Protein AF-A0ABD5H8R3-F1 (afdb_monomer)

InterPro domains:
  IPR000792 Transcription regulator LuxR, C-terminal [PF00196] (96-147)
  IPR000792 Transcription regulator LuxR, C-terminal [PS50043] (89-154)
  IPR000792 Transcription regulator LuxR, C-terminal [SM00421] (93-150)
  IPR016032 Signal transduction response regulator, C-terminal effector [SSF46894] (84-152)
  IPR036388 Winged helix-like DNA-binding domain superfamily [G3DSA:1.10.10.10] (59-155)

Structure (mmCIF, N/CA/C/O backbone):
data_AF-A0ABD5H8R3-F1
#
_entry.id   AF-A0ABD5H8R3-F1
#
loop_
_atom_site.group_PDB
_atom_site.id
_atom_site.type_symbol
_atom_site.label_atom_id
_atom_site.label_alt_id
_atom_site.label_comp_id
_atom_site.label_asym_id
_atom_site.label_entity_id
_atom_site.label_seq_id
_atom_site.pdbx_PDB_ins_code
_atom_site.Cartn_x
_atom_site.Cartn_y
_atom_site.Cartn_z
_atom_site.occupancy
_atom_site.B_iso_or_equiv
_atom_site.auth_seq_id
_atom_site.auth_comp_id
_atom_site.auth_asym_id
_atom_site.auth_atom_id
_atom_site.pdbx_PDB_model_num
ATOM 1 N N . MET A 1 1 ? 11.228 -14.561 -8.691 1.00 60.41 1 MET A N 1
ATOM 2 C CA . MET A 1 1 ? 11.762 -13.201 -8.945 1.00 60.41 1 MET A CA 1
ATOM 3 C C . MET A 1 1 ? 13.289 -13.140 -9.012 1.00 60.41 1 MET A C 1
ATOM 5 O O . MET A 1 1 ? 13.788 -12.140 -9.503 1.00 60.41 1 MET A O 1
ATOM 9 N N . GLN A 1 2 ? 14.036 -14.150 -8.543 1.00 66.12 2 GLN A N 1
ATOM 10 C CA . GLN A 1 2 ? 15.496 -14.036 -8.397 1.00 66.12 2 GLN A CA 1
ATOM 11 C C . GLN A 1 2 ? 16.250 -13.849 -9.729 1.00 66.12 2 GLN A C 1
ATOM 13 O O . GLN A 1 2 ? 17.205 -13.085 -9.737 1.00 66.12 2 GLN A O 1
ATOM 18 N N . ASP A 1 3 ? 15.747 -14.390 -10.847 1.00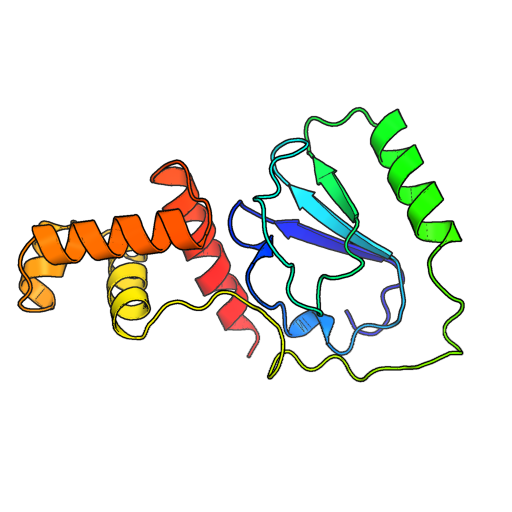 79.50 3 ASP A N 1
ATOM 19 C CA . ASP A 1 3 ? 16.412 -14.310 -12.165 1.00 79.50 3 ASP A CA 1
ATOM 20 C C . ASP A 1 3 ? 15.731 -13.375 -13.184 1.00 79.50 3 ASP A C 1
ATOM 22 O O . ASP A 1 3 ? 16.016 -13.438 -14.377 1.00 79.50 3 ASP A O 1
ATOM 26 N N . ALA A 1 4 ? 14.804 -12.515 -12.751 1.00 85.38 4 ALA A N 1
ATOM 27 C CA . ALA A 1 4 ? 14.082 -11.627 -13.664 1.00 85.38 4 ALA A CA 1
ATOM 28 C C . ALA A 1 4 ? 14.872 -10.339 -13.955 1.00 85.38 4 ALA A C 1
ATOM 30 O O . ALA A 1 4 ? 15.232 -9.616 -13.028 1.00 85.38 4 ALA A O 1
ATOM 31 N N . ASP A 1 5 ? 15.061 -10.007 -15.235 1.00 86.88 5 ASP A N 1
ATOM 32 C CA . ASP A 1 5 ? 15.658 -8.728 -15.663 1.00 86.88 5 ASP A CA 1
ATOM 33 C C . ASP A 1 5 ? 14.674 -7.551 -15.566 1.00 86.88 5 ASP A C 1
ATOM 35 O O . ASP A 1 5 ? 15.079 -6.389 -15.490 1.00 86.88 5 ASP A O 1
ATOM 39 N N . VAL A 1 6 ? 13.371 -7.851 -15.567 1.00 89.75 6 VAL A N 1
ATOM 40 C CA . VAL A 1 6 ? 12.286 -6.878 -15.413 1.00 89.75 6 VAL A CA 1
ATOM 41 C C . VAL A 1 6 ? 11.275 -7.405 -14.402 1.00 89.75 6 VAL A C 1
ATOM 43 O O . VAL A 1 6 ? 10.756 -8.512 -14.544 1.00 89.75 6 VAL A O 1
ATOM 46 N N . VAL A 1 7 ? 10.958 -6.591 -13.398 1.00 91.25 7 VAL A N 1
ATOM 47 C CA . VAL A 1 7 ? 9.914 -6.870 -12.408 1.00 91.25 7 VAL A CA 1
ATOM 48 C C . VAL A 1 7 ? 8.852 -5.787 -12.497 1.00 91.25 7 VAL A C 1
ATOM 50 O O . VAL A 1 7 ? 9.160 -4.600 -12.420 1.00 91.25 7 VAL A O 1
ATOM 53 N N . VAL A 1 8 ? 7.594 -6.201 -12.630 1.00 92.81 8 VAL A N 1
ATOM 54 C CA . VAL A 1 8 ? 6.441 -5.299 -12.669 1.00 92.81 8 VAL A CA 1
ATOM 55 C C . VAL A 1 8 ? 5.563 -5.563 -11.451 1.00 92.81 8 VAL A C 1
ATOM 57 O O . VAL A 1 8 ? 5.120 -6.691 -11.241 1.00 92.81 8 VAL A O 1
ATOM 60 N N . LEU A 1 9 ? 5.313 -4.526 -10.655 1.00 92.62 9 LEU A N 1
ATOM 61 C CA . LEU A 1 9 ? 4.430 -4.561 -9.492 1.00 92.62 9 LEU A CA 1
ATOM 62 C C . LEU A 1 9 ? 3.156 -3.768 -9.767 1.00 92.62 9 LEU A C 1
ATOM 64 O O . LEU A 1 9 ? 3.227 -2.639 -10.243 1.00 92.62 9 LEU A O 1
ATOM 68 N N . ASP A 1 10 ? 1.998 -4.324 -9.414 1.00 92.00 10 ASP A N 1
ATOM 69 C CA . ASP A 1 10 ? 0.738 -3.578 -9.383 1.00 92.00 10 ASP A CA 1
ATOM 70 C C . ASP A 1 10 ? 0.554 -2.944 -7.999 1.00 92.00 10 ASP A C 1
ATOM 72 O O . ASP A 1 10 ? 0.389 -3.638 -6.995 1.00 92.00 10 ASP A O 1
ATOM 76 N N . LEU A 1 11 ? 0.624 -1.615 -7.933 1.00 92.44 11 LEU A N 1
ATOM 77 C CA . LEU A 1 11 ? 0.640 -0.849 -6.693 1.00 92.44 11 LEU A CA 1
ATOM 78 C C . LEU A 1 11 ? -0.644 -0.025 -6.562 1.00 92.44 11 LEU A C 1
ATOM 80 O O . LEU A 1 11 ? -0.869 0.973 -7.255 1.00 92.44 11 LEU A O 1
ATOM 84 N N . CYS A 1 12 ? -1.492 -0.405 -5.604 1.00 92.81 12 CYS A N 1
ATOM 85 C CA . CYS A 1 12 ? -2.570 0.469 -5.152 1.00 92.81 12 CYS A CA 1
ATOM 86 C C . CYS A 1 12 ? -2.000 1.641 -4.338 1.00 92.81 12 CYS A C 1
ATOM 88 O O . CYS A 1 12 ? -0.891 1.565 -3.807 1.00 92.81 12 CYS A O 1
ATOM 90 N N . ARG A 1 13 ? -2.771 2.722 -4.165 1.00 92.69 13 ARG A N 1
ATOM 91 C CA . ARG A 1 13 ? -2.293 3.856 -3.363 1.00 92.69 13 ARG A CA 1
ATOM 92 C C . ARG A 1 13 ? -1.997 3.418 -1.926 1.00 92.69 13 ARG A C 1
ATOM 94 O O . ARG A 1 13 ? -2.808 2.737 -1.306 1.00 92.69 13 ARG A O 1
ATOM 101 N N . GLY A 1 14 ? -0.849 3.833 -1.410 1.00 92.94 14 GLY A N 1
ATOM 102 C CA . GLY A 1 14 ? -0.343 3.449 -0.099 1.00 92.94 14 GLY A CA 1
ATOM 103 C C . GLY A 1 14 ? 0.682 2.315 -0.156 1.00 92.94 14 GLY A C 1
ATOM 104 O O . GLY A 1 14 ? 1.539 2.244 0.727 1.00 92.94 14 GLY A O 1
ATOM 105 N N . ALA A 1 15 ? 0.640 1.460 -1.187 1.00 93.31 15 ALA A N 1
ATOM 106 C CA . ALA A 1 15 ? 1.561 0.331 -1.339 1.00 93.31 15 ALA A CA 1
ATOM 107 C C . ALA A 1 15 ? 3.006 0.783 -1.615 1.00 93.31 15 ALA A C 1
ATOM 109 O O . ALA A 1 15 ? 3.956 0.077 -1.283 1.00 93.31 15 ALA A O 1
ATOM 110 N N . GLU A 1 16 ? 3.193 1.994 -2.146 1.00 91.31 16 GLU A N 1
ATOM 111 C CA . GLU A 1 16 ? 4.514 2.586 -2.361 1.00 91.31 16 GLU A CA 1
ATOM 112 C C . GLU A 1 16 ? 5.254 2.929 -1.053 1.00 91.31 16 GLU A C 1
ATOM 114 O O . GLU A 1 16 ? 6.456 3.175 -1.069 1.00 91.31 16 GLU A O 1
ATOM 119 N N . PHE A 1 17 ? 4.559 2.943 0.091 1.00 92.06 17 PHE A N 1
ATOM 120 C CA . PHE A 1 17 ? 5.143 3.292 1.391 1.00 92.06 17 PHE A CA 1
ATOM 121 C C . PHE A 1 17 ? 5.460 2.087 2.280 1.00 92.06 17 PHE A C 1
ATOM 123 O O . PHE A 1 17 ? 5.933 2.276 3.404 1.00 92.06 17 PHE A O 1
ATOM 130 N N . VAL A 1 18 ? 5.191 0.866 1.822 1.00 92.25 18 VAL A N 1
ATOM 131 C CA . VAL A 1 18 ? 5.474 -0.370 2.566 1.00 92.25 18 VAL A CA 1
ATOM 132 C C . VAL A 1 18 ? 6.582 -1.160 1.893 1.00 92.25 18 VAL A C 1
ATOM 134 O O . VAL A 1 18 ? 6.814 -1.015 0.697 1.00 92.25 18 VAL A O 1
ATOM 137 N N . CYS A 1 19 ? 7.306 -1.965 2.667 1.00 90.75 19 CYS A N 1
ATOM 138 C CA . CYS A 1 19 ? 8.337 -2.829 2.106 1.00 90.75 19 CYS A CA 1
ATOM 139 C C . CYS A 1 19 ? 7.748 -4.018 1.345 1.00 90.75 19 CYS A C 1
ATOM 141 O O . CYS A 1 19 ? 6.683 -4.516 1.703 1.00 90.75 19 CYS A O 1
ATOM 143 N N . HIS A 1 20 ? 8.520 -4.492 0.366 1.00 88.75 20 HIS A N 1
ATOM 144 C CA . HIS A 1 20 ? 8.231 -5.645 -0.491 1.00 88.75 20 HIS A CA 1
A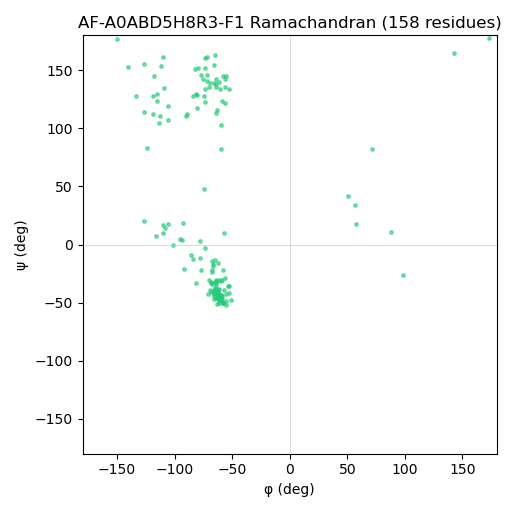TOM 145 C C . HIS A 1 20 ? 9.410 -6.619 -0.349 1.00 88.75 20 HIS A C 1
ATOM 147 O O . HIS A 1 20 ? 10.387 -6.507 -1.097 1.00 88.75 20 HIS A O 1
ATOM 153 N N . PRO A 1 21 ? 9.421 -7.473 0.696 1.00 83.19 21 PRO A N 1
ATOM 154 C CA . PRO A 1 21 ? 10.548 -8.356 1.008 1.00 83.19 21 PRO A CA 1
ATOM 155 C C . PRO A 1 21 ? 10.953 -9.284 -0.145 1.00 83.19 21 PRO A C 1
ATOM 157 O O . PRO A 1 21 ? 12.130 -9.608 -0.290 1.00 83.19 21 PRO A O 1
ATOM 160 N N . GLU A 1 22 ? 10.007 -9.653 -1.005 1.00 83.44 22 GLU A N 1
ATOM 161 C CA . GLU A 1 22 ? 10.218 -10.434 -2.224 1.00 83.44 22 GLU A CA 1
ATOM 162 C C . GLU A 1 22 ? 11.209 -9.778 -3.203 1.00 83.44 22 GLU A C 1
ATOM 164 O O . GLU A 1 22 ? 11.841 -10.468 -4.004 1.00 83.44 22 GLU A O 1
ATOM 169 N N . LEU A 1 23 ? 11.405 -8.457 -3.104 1.00 85.06 23 LEU A N 1
ATOM 170 C CA . LEU A 1 23 ? 12.359 -7.704 -3.913 1.00 85.06 23 LEU A CA 1
ATOM 171 C C . LEU A 1 23 ? 13.785 -7.684 -3.349 1.00 85.06 23 LEU A C 1
ATOM 173 O O . LEU A 1 23 ? 14.676 -7.182 -4.034 1.00 85.06 23 LEU A O 1
ATOM 177 N N . LEU A 1 24 ? 14.022 -8.172 -2.126 1.00 79.19 24 LEU A N 1
ATOM 178 C CA . LEU A 1 24 ? 15.333 -8.065 -1.468 1.00 79.19 24 LEU A CA 1
ATOM 179 C C . LEU A 1 24 ? 16.420 -8.899 -2.145 1.00 79.19 24 LEU A C 1
ATOM 181 O O . LEU A 1 24 ? 17.574 -8.485 -2.191 1.00 79.19 24 LEU A O 1
ATOM 185 N N . ASN A 1 25 ? 16.036 -10.052 -2.689 1.00 75.31 25 ASN A N 1
ATOM 186 C CA . ASN A 1 25 ? 16.949 -11.007 -3.315 1.00 75.31 25 ASN A CA 1
ATOM 187 C C . ASN A 1 25 ? 16.843 -10.997 -4.846 1.00 75.31 25 ASN A C 1
ATOM 189 O O . ASN A 1 25 ? 17.235 -11.965 -5.495 1.00 75.31 25 ASN A O 1
ATOM 193 N N . ARG A 1 26 ? 16.260 -9.945 -5.437 1.00 79.81 26 ARG A N 1
ATOM 194 C CA . ARG A 1 26 ? 16.151 -9.851 -6.897 1.00 79.81 26 ARG A CA 1
ATOM 195 C C . ARG A 1 26 ? 17.519 -9.566 -7.521 1.00 79.81 26 ARG A C 1
ATOM 197 O O . ARG A 1 26 ? 18.310 -8.802 -6.964 1.00 79.81 26 ARG A O 1
ATOM 204 N N . LYS A 1 27 ? 17.769 -10.115 -8.709 1.00 81.19 27 LYS A N 1
ATOM 205 C CA . LYS A 1 27 ? 18.855 -9.658 -9.582 1.00 81.19 27 LYS A CA 1
ATOM 206 C C . LYS A 1 27 ? 18.672 -8.162 -9.917 1.00 81.19 27 LYS A C 1
ATOM 208 O O . LYS A 1 27 ? 17.531 -7.715 -10.063 1.00 81.19 27 LYS A O 1
ATOM 213 N N . PRO A 1 28 ? 19.759 -7.376 -10.045 1.00 79.12 28 PRO A N 1
ATOM 214 C CA . PRO A 1 28 ? 19.684 -6.029 -10.603 1.00 79.12 28 PRO A CA 1
ATOM 215 C C . PRO A 1 28 ? 18.988 -6.038 -11.968 1.00 79.12 28 PRO A C 1
ATOM 217 O O . PRO A 1 28 ? 19.282 -6.876 -12.817 1.00 79.12 28 PRO A O 1
ATOM 220 N N . GLY A 1 29 ? 18.059 -5.112 -12.163 1.00 84.31 29 GLY A N 1
ATOM 221 C CA . GLY A 1 29 ? 17.190 -5.074 -13.330 1.00 84.31 29 GLY A CA 1
ATOM 222 C C . GLY A 1 29 ? 16.131 -3.991 -13.178 1.00 84.31 29 GLY A C 1
ATOM 223 O O . GLY A 1 29 ? 16.058 -3.308 -12.149 1.00 84.31 29 GLY A O 1
ATOM 224 N N . LEU A 1 30 ? 15.302 -3.832 -14.204 1.00 89.31 30 LEU A N 1
ATOM 225 C CA . LEU A 1 30 ? 14.288 -2.788 -14.238 1.00 89.31 30 LEU A CA 1
ATOM 226 C C . LEU A 1 30 ? 13.127 -3.129 -13.299 1.00 89.31 30 LEU A C 1
ATOM 228 O O . LEU A 1 30 ? 12.462 -4.152 -13.458 1.00 89.31 30 LEU A O 1
ATOM 232 N N . LEU A 1 31 ? 12.849 -2.241 -12.345 1.00 91.25 31 LEU A N 1
ATOM 233 C CA . LEU A 1 31 ? 11.697 -2.344 -11.455 1.00 91.25 31 LEU A CA 1
ATOM 234 C C . LEU A 1 31 ? 10.635 -1.325 -11.874 1.00 91.25 31 LEU A C 1
ATOM 236 O O . LEU A 1 31 ? 10.877 -0.121 -11.848 1.00 91.25 31 LEU A O 1
ATOM 240 N N . ILE A 1 32 ? 9.448 -1.803 -12.235 1.00 93.19 32 ILE A N 1
ATOM 241 C CA . ILE A 1 32 ? 8.327 -0.975 -12.685 1.00 93.19 32 ILE A CA 1
ATOM 242 C C . ILE A 1 32 ? 7.178 -1.097 -11.687 1.00 93.19 32 ILE A C 1
ATOM 244 O O . ILE A 1 32 ? 6.748 -2.197 -11.352 1.00 93.19 32 ILE A O 1
ATOM 248 N N . GLY A 1 33 ? 6.648 0.038 -11.239 1.00 93.75 33 GLY A N 1
ATOM 249 C CA . GLY A 1 33 ? 5.440 0.121 -10.425 1.00 93.75 33 GLY A CA 1
ATOM 250 C C . GLY A 1 33 ? 4.271 0.640 -11.250 1.00 93.75 33 GLY A C 1
ATOM 251 O O . GLY A 1 33 ? 4.212 1.832 -11.552 1.00 93.75 33 GLY A O 1
ATOM 252 N N . LEU A 1 34 ? 3.328 -0.232 -11.591 1.00 93.88 34 LEU A N 1
ATOM 253 C CA . LEU A 1 34 ? 2.061 0.159 -12.196 1.00 93.88 34 LEU A CA 1
ATOM 254 C C . LEU A 1 34 ? 1.155 0.779 -11.131 1.00 93.88 34 LEU A C 1
ATOM 256 O O . LEU A 1 34 ? 0.913 0.183 -10.087 1.00 93.88 34 LEU A O 1
ATOM 260 N N . VAL A 1 35 ? 0.630 1.970 -11.402 1.00 93.12 35 VAL A N 1
ATOM 261 C CA . VAL A 1 35 ? -0.315 2.681 -10.528 1.00 93.12 35 VAL A CA 1
ATOM 262 C C . VAL A 1 35 ? -1.557 3.073 -11.318 1.00 93.12 35 VAL A C 1
ATOM 264 O O . VAL A 1 35 ? -1.514 3.207 -12.539 1.00 93.12 35 VAL A O 1
ATOM 267 N N . ALA A 1 36 ? -2.698 3.256 -10.650 1.00 87.81 36 ALA A N 1
ATOM 268 C CA . ALA A 1 36 ? -3.954 3.484 -11.369 1.00 87.81 36 ALA A CA 1
ATOM 269 C C . ALA A 1 36 ? -3.949 4.776 -12.208 1.00 87.81 36 ALA A C 1
ATOM 271 O O . ALA A 1 36 ? -4.586 4.803 -13.257 1.00 87.81 36 ALA A O 1
ATOM 272 N N . ARG A 1 37 ? -3.228 5.823 -11.779 1.00 85.81 37 ARG A N 1
ATOM 273 C CA . ARG A 1 37 ? -3.103 7.096 -12.504 1.00 85.81 37 ARG A CA 1
ATOM 274 C C . ARG A 1 37 ? -1.696 7.686 -12.447 1.00 85.81 37 ARG A C 1
ATOM 276 O O . ARG A 1 37 ? -0.972 7.486 -11.470 1.00 85.81 37 ARG A O 1
ATOM 283 N N . GLN A 1 38 ? -1.330 8.473 -13.452 1.00 77.38 38 GLN A N 1
ATOM 284 C CA . GLN A 1 38 ? -0.110 9.270 -13.474 1.00 77.38 38 GLN A CA 1
ATOM 285 C C . GLN A 1 38 ? -0.078 10.193 -12.252 1.00 77.38 38 GLN A C 1
ATOM 287 O O . GLN A 1 38 ? -1.105 10.717 -11.816 1.00 77.38 38 GLN A O 1
ATOM 292 N N . ASN A 1 39 ? 1.109 10.379 -11.671 1.00 68.75 39 ASN A N 1
ATOM 293 C CA . ASN A 1 39 ? 1.321 11.206 -10.477 1.00 68.75 39 ASN A CA 1
ATOM 294 C C . ASN A 1 39 ? 0.485 10.782 -9.251 1.00 68.75 39 ASN A C 1
ATOM 296 O O . ASN A 1 39 ? 0.351 11.549 -8.301 1.00 68.75 39 ASN A O 1
ATOM 300 N N . GLN A 1 40 ? -0.048 9.553 -9.229 1.00 71.62 40 GLN A N 1
ATOM 301 C CA . GLN A 1 40 ? -0.756 9.008 -8.066 1.00 71.62 40 GLN A CA 1
ATOM 302 C C . GLN A 1 40 ? 0.157 8.794 -6.853 1.00 71.62 40 GLN A C 1
ATOM 304 O O . GLN A 1 40 ? -0.344 8.660 -5.734 1.00 71.62 40 GLN A O 1
ATOM 309 N N . ARG A 1 41 ? 1.478 8.774 -7.063 1.00 71.62 41 ARG A N 1
ATOM 310 C CA . ARG A 1 41 ? 2.461 8.610 -5.995 1.00 71.62 41 ARG A CA 1
ATOM 311 C C . ARG A 1 41 ? 2.259 9.688 -4.932 1.00 71.62 41 ARG A C 1
ATOM 313 O O . ARG A 1 41 ? 2.353 10.886 -5.207 1.00 71.62 41 ARG A O 1
ATOM 320 N N . GLY A 1 42 ? 2.012 9.263 -3.697 1.00 66.12 42 GLY A N 1
ATOM 321 C CA . GLY A 1 42 ? 1.958 10.195 -2.580 1.00 66.12 42 GLY A CA 1
ATOM 322 C C . GLY A 1 42 ? 3.325 10.841 -2.301 1.00 66.12 42 GLY A C 1
ATOM 323 O O . GLY A 1 42 ? 4.378 10.264 -2.571 1.00 66.12 42 GLY A O 1
ATOM 324 N N . ARG A 1 43 ? 3.331 12.043 -1.711 1.00 70.12 43 ARG A N 1
ATOM 325 C CA . ARG A 1 43 ? 4.573 12.681 -1.242 1.00 70.12 43 ARG A CA 1
ATOM 326 C C . ARG A 1 43 ? 5.217 11.864 -0.108 1.00 70.12 43 ARG A C 1
ATOM 328 O O . ARG A 1 43 ? 4.540 11.456 0.834 1.00 70.12 43 ARG A O 1
ATOM 335 N N . GLY A 1 44 ? 6.529 11.660 -0.163 1.00 77.38 44 GLY A N 1
ATOM 336 C CA . GLY A 1 44 ? 7.285 11.000 0.904 1.00 77.38 44 GLY A CA 1
ATOM 337 C C . GLY A 1 44 ? 8.401 10.095 0.392 1.00 77.38 44 GLY A C 1
ATOM 338 O O . GLY A 1 44 ? 8.436 9.736 -0.788 1.00 77.38 44 GLY A O 1
ATOM 339 N N . ALA A 1 45 ? 9.302 9.737 1.306 1.00 83.44 45 ALA A N 1
ATOM 340 C CA . ALA A 1 45 ? 10.376 8.791 1.038 1.00 83.44 45 ALA A CA 1
ATOM 341 C C . ALA A 1 45 ? 9.806 7.405 0.713 1.00 83.44 45 ALA A C 1
ATOM 343 O O . ALA A 1 45 ? 8.848 6.954 1.352 1.00 83.44 45 ALA A O 1
ATOM 344 N N . LEU A 1 46 ? 10.397 6.752 -0.287 1.00 88.50 46 LEU A N 1
ATOM 345 C CA . LEU A 1 46 ? 10.126 5.351 -0.574 1.00 88.50 46 LEU A CA 1
ATOM 346 C C . LEU A 1 46 ? 10.977 4.474 0.347 1.00 88.50 46 LEU A C 1
ATOM 348 O O . LEU A 1 46 ? 12.083 4.866 0.725 1.00 88.50 46 LEU A O 1
ATOM 352 N N . PRO A 1 47 ? 10.501 3.272 0.687 1.00 89.69 47 PRO A N 1
ATOM 353 C CA . PRO A 1 47 ? 11.366 2.223 1.197 1.00 89.69 47 PRO A CA 1
ATOM 354 C C . PRO A 1 47 ? 12.513 1.944 0.218 1.00 89.69 47 PRO A C 1
ATOM 356 O O . PRO A 1 47 ? 12.296 1.939 -0.991 1.00 89.69 47 PRO A O 1
ATOM 359 N N . LEU A 1 48 ? 13.700 1.616 0.733 1.00 86.56 48 LEU A N 1
ATOM 360 C CA . LEU A 1 48 ? 14.891 1.361 -0.093 1.00 86.56 48 LEU A CA 1
ATOM 361 C C . LEU A 1 48 ? 14.685 0.212 -1.094 1.00 86.56 48 LEU A C 1
ATOM 363 O O . LEU A 1 48 ? 15.207 0.237 -2.200 1.00 86.56 48 LEU A O 1
ATOM 367 N N . CYS A 1 49 ? 13.850 -0.780 -0.759 1.00 86.44 49 CYS A N 1
ATOM 368 C CA . CYS A 1 49 ? 13.511 -1.868 -1.685 1.00 86.44 49 CYS A CA 1
ATOM 369 C C . CYS A 1 49 ? 12.790 -1.397 -2.966 1.00 86.44 49 CYS A C 1
ATOM 371 O O . CYS A 1 49 ? 12.733 -2.155 -3.935 1.00 86.44 49 CYS A O 1
ATOM 373 N N . LEU A 1 50 ? 12.269 -0.164 -2.966 1.00 88.81 50 LEU A N 1
ATOM 374 C CA . LEU A 1 50 ? 11.600 0.505 -4.081 1.00 88.81 50 LEU A CA 1
ATOM 375 C C . LEU A 1 50 ? 12.339 1.762 -4.571 1.00 88.81 50 LEU A C 1
ATOM 377 O O . LEU A 1 50 ? 11.762 2.498 -5.359 1.00 88.81 50 LEU A O 1
ATOM 381 N N . GLU A 1 51 ? 13.548 2.069 -4.098 1.00 81.75 51 GLU A N 1
ATOM 382 C CA . GLU A 1 51 ? 14.206 3.362 -4.373 1.00 81.75 51 GLU A CA 1
ATOM 383 C C . GLU A 1 51 ? 14.317 3.669 -5.877 1.00 81.75 51 GLU A C 1
ATOM 385 O O . GLU A 1 51 ? 13.928 4.749 -6.318 1.00 81.75 51 GLU A O 1
ATOM 390 N N . GLU A 1 52 ? 14.682 2.655 -6.662 1.00 82.00 52 GLU A N 1
ATOM 391 C CA . GLU A 1 52 ? 14.875 2.722 -8.118 1.00 82.00 52 GLU A CA 1
ATOM 392 C C . GLU A 1 52 ? 13.620 2.352 -8.936 1.00 82.00 52 GLU A C 1
ATOM 394 O O . GLU A 1 52 ? 13.711 1.979 -10.107 1.00 82.00 52 GLU A O 1
ATOM 399 N N . ILE A 1 53 ? 12.426 2.373 -8.333 1.00 90.06 53 ILE A N 1
ATOM 400 C CA . ILE A 1 53 ? 11.202 1.995 -9.050 1.00 90.06 53 ILE A CA 1
ATOM 401 C C . ILE A 1 53 ? 10.762 3.067 -10.054 1.00 90.06 53 ILE A C 1
ATOM 403 O O . ILE A 1 53 ? 10.613 4.252 -9.739 1.00 90.06 53 ILE A O 1
ATOM 407 N N . VAL A 1 54 ? 10.429 2.624 -11.263 1.00 92.31 54 VAL A N 1
ATOM 408 C CA . VAL A 1 54 ? 9.822 3.455 -12.304 1.00 92.31 54 VAL A CA 1
ATOM 409 C C . VAL A 1 54 ? 8.307 3.387 -12.185 1.00 92.31 54 VAL A C 1
ATOM 411 O O . VAL A 1 54 ? 7.696 2.362 -12.482 1.00 92.31 54 VAL A O 1
ATOM 414 N N . PHE A 1 55 ? 7.671 4.485 -11.775 1.00 92.62 55 PHE A N 1
ATOM 415 C CA . PHE A 1 55 ? 6.210 4.546 -11.707 1.00 92.62 55 PHE A CA 1
ATOM 416 C C . PHE A 1 55 ? 5.579 4.827 -13.073 1.00 92.62 55 PHE A C 1
ATOM 418 O O . PHE A 1 55 ? 5.901 5.820 -13.741 1.00 92.62 55 PHE A O 1
ATOM 425 N N . VAL A 1 56 ? 4.616 3.981 -13.430 1.00 94.06 56 VAL A N 1
ATOM 426 C CA . VAL A 1 56 ? 3.828 4.062 -14.659 1.00 94.06 56 VAL A CA 1
ATOM 4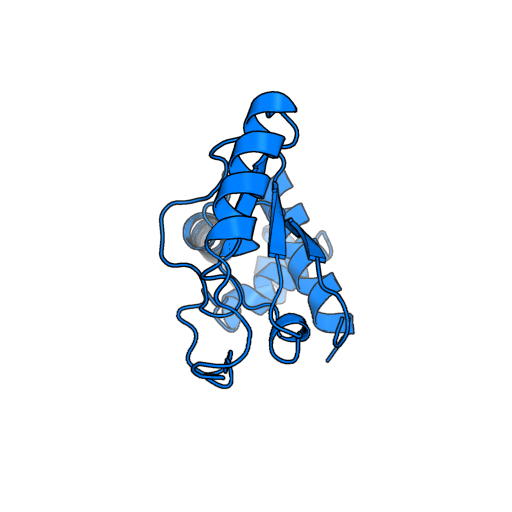27 C C . VAL A 1 56 ? 2.342 4.052 -14.307 1.00 94.06 56 VAL A C 1
ATOM 429 O O . VAL A 1 56 ? 1.808 3.072 -13.793 1.00 94.06 56 VAL A O 1
ATOM 432 N N . GLY A 1 57 ? 1.663 5.159 -14.579 1.00 93.50 57 GLY A N 1
ATOM 433 C CA . GLY A 1 57 ? 0.212 5.261 -14.514 1.00 93.50 57 GLY A CA 1
ATOM 434 C C . GLY A 1 57 ? -0.460 4.512 -15.659 1.00 93.50 57 GLY A C 1
ATOM 435 O O . GLY A 1 57 ? -0.012 4.575 -16.801 1.00 93.50 57 GLY A O 1
ATOM 436 N N . ARG A 1 58 ? -1.574 3.835 -15.3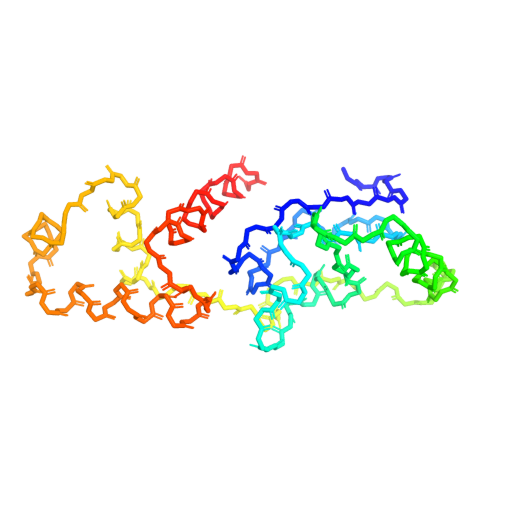73 1.00 91.88 58 ARG A N 1
ATOM 437 C CA . ARG A 1 58 ? -2.385 3.149 -16.396 1.00 91.88 58 ARG A CA 1
ATOM 438 C C . ARG A 1 58 ? -3.059 4.105 -17.387 1.00 91.88 58 ARG A C 1
ATOM 440 O O . ARG A 1 58 ? -3.469 3.669 -18.455 1.00 91.88 58 ARG A O 1
ATOM 447 N N . ASP A 1 59 ? -3.178 5.384 -17.037 1.00 93.56 59 ASP A N 1
ATOM 448 C CA . ASP A 1 59 ? -3.677 6.457 -17.905 1.00 93.56 59 ASP A CA 1
ATOM 449 C C . ASP A 1 59 ? -2.553 7.203 -18.656 1.00 93.56 59 ASP A C 1
ATOM 451 O O . ASP A 1 59 ? -2.829 8.162 -19.379 1.00 93.56 59 ASP A O 1
ATOM 455 N N . GLU A 1 60 ? -1.291 6.774 -18.524 1.00 94.00 60 GLU A N 1
ATOM 456 C CA . GLU A 1 60 ? -0.172 7.363 -19.263 1.00 94.00 60 GLU A CA 1
ATOM 457 C C . GLU A 1 60 ? -0.157 6.927 -20.731 1.00 94.00 60 GLU A C 1
ATOM 459 O O . GLU A 1 60 ? -0.402 5.770 -21.076 1.00 94.00 60 GLU A O 1
ATOM 464 N N . LYS A 1 61 ? 0.205 7.855 -21.625 1.00 95.06 61 LYS A N 1
ATOM 465 C CA . LYS A 1 61 ? 0.397 7.536 -23.045 1.00 95.06 61 LYS A CA 1
ATOM 466 C C . LYS A 1 61 ? 1.584 6.593 -23.209 1.00 95.06 61 LYS A C 1
ATOM 468 O O . LYS A 1 61 ? 2.646 6.834 -22.636 1.00 95.06 61 LYS A O 1
ATOM 473 N N . ILE A 1 62 ? 1.457 5.602 -24.091 1.00 94.75 62 ILE A N 1
ATOM 474 C CA . ILE A 1 62 ? 2.521 4.619 -24.345 1.00 94.75 62 ILE A CA 1
ATOM 475 C C . ILE A 1 62 ? 3.862 5.273 -24.706 1.00 94.75 62 ILE A C 1
ATOM 477 O O . ILE A 1 62 ? 4.905 4.817 -24.257 1.00 94.75 62 ILE A O 1
ATOM 481 N N . SER A 1 63 ? 3.856 6.393 -25.438 1.00 95.88 63 SER A N 1
ATOM 482 C CA . SER A 1 63 ? 5.076 7.139 -25.771 1.00 95.88 63 SER A CA 1
ATOM 483 C C . SER A 1 63 ? 5.805 7.673 -24.533 1.00 95.88 63 SER A C 1
ATOM 485 O O . SER A 1 63 ? 7.032 7.619 -24.477 1.00 95.88 63 SER A O 1
ATOM 487 N N . GLN A 1 64 ? 5.066 8.130 -23.518 1.00 94.12 64 GLN A N 1
ATOM 488 C CA . GLN A 1 64 ? 5.623 8.586 -22.241 1.00 94.12 64 GLN A CA 1
ATOM 489 C C . GLN A 1 64 ? 6.153 7.408 -21.420 1.00 94.12 64 GLN A C 1
ATOM 491 O O . GLN A 1 64 ? 7.254 7.484 -20.877 1.00 94.12 64 GLN A O 1
ATOM 496 N N . VAL A 1 65 ? 5.407 6.299 -21.385 1.00 93.81 65 VAL A N 1
ATOM 497 C CA . VAL A 1 65 ? 5.833 5.059 -20.717 1.00 93.81 65 VAL A CA 1
ATOM 498 C C . VAL A 1 65 ? 7.137 4.539 -21.323 1.00 93.81 65 VAL A C 1
ATOM 500 O O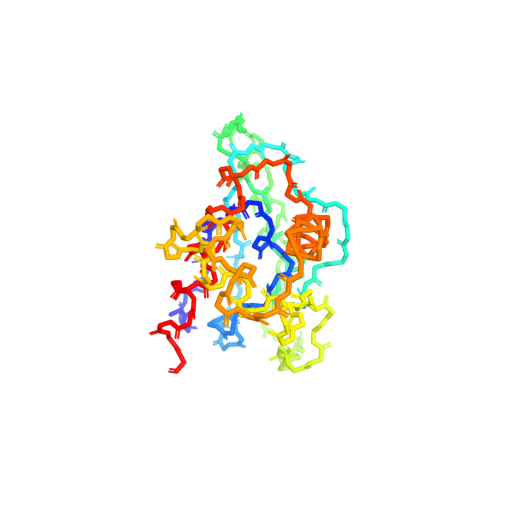 . VAL A 1 65 ? 8.094 4.277 -20.598 1.00 93.81 65 VAL A O 1
ATOM 503 N N . MET A 1 66 ? 7.216 4.469 -22.653 1.00 94.19 66 MET A N 1
ATOM 504 C CA . MET A 1 66 ? 8.416 4.030 -23.367 1.00 94.19 66 MET A CA 1
ATOM 505 C C . MET A 1 66 ? 9.609 4.951 -23.111 1.00 94.19 66 MET A C 1
ATOM 507 O O . MET A 1 66 ? 10.724 4.462 -22.956 1.00 94.19 66 MET A O 1
ATOM 511 N N . ALA A 1 67 ? 9.397 6.268 -23.041 1.00 93.25 67 ALA A N 1
ATOM 512 C CA . ALA A 1 67 ? 10.461 7.212 -22.709 1.00 93.25 67 ALA A CA 1
ATOM 513 C C . ALA A 1 67 ? 11.005 6.981 -21.288 1.00 93.25 67 ALA A C 1
ATOM 515 O O . ALA A 1 67 ? 12.219 6.882 -21.120 1.00 93.25 67 ALA A O 1
ATOM 516 N N . LYS A 1 68 ? 10.125 6.813 -20.287 1.00 92.06 68 LYS A N 1
ATOM 517 C CA . LYS A 1 68 ? 10.519 6.489 -18.903 1.00 92.06 68 LYS A CA 1
ATOM 518 C C . LYS A 1 68 ? 11.321 5.192 -18.833 1.00 92.06 68 LYS A C 1
ATOM 520 O O . LYS A 1 68 ? 12.406 5.182 -18.267 1.00 92.06 68 LYS A O 1
ATOM 525 N N . ILE A 1 69 ? 10.810 4.124 -19.450 1.00 91.69 69 ILE A N 1
ATOM 526 C CA . ILE A 1 69 ? 11.462 2.808 -19.452 1.00 91.69 69 ILE A CA 1
ATOM 527 C C . ILE A 1 69 ? 12.848 2.887 -20.099 1.00 91.69 69 ILE A C 1
ATOM 529 O O . ILE A 1 69 ? 13.806 2.388 -19.520 1.00 91.69 69 ILE A O 1
ATOM 533 N N . LYS A 1 70 ? 12.978 3.541 -21.262 1.00 91.44 70 LYS A N 1
ATOM 534 C CA . LYS A 1 70 ? 14.271 3.696 -21.950 1.00 91.44 70 LYS A CA 1
ATOM 535 C C . LYS A 1 70 ? 15.286 4.458 -21.102 1.00 91.44 70 LYS A C 1
ATOM 537 O O . LYS A 1 70 ? 16.423 4.015 -20.988 1.00 91.44 70 LYS A O 1
ATOM 542 N N . LEU A 1 71 ? 14.874 5.580 -20.510 1.00 89.06 71 LEU A N 1
ATOM 543 C CA . LEU A 1 71 ? 15.743 6.383 -19.649 1.00 89.06 71 LEU A CA 1
ATOM 544 C C . LEU A 1 71 ? 16.211 5.575 -18.438 1.00 89.06 71 LEU A C 1
ATOM 546 O O . LEU A 1 71 ? 17.405 5.515 -18.171 1.00 89.06 71 LEU A O 1
ATOM 550 N N . SER A 1 72 ? 15.291 4.900 -17.750 1.00 87.12 72 SER A N 1
ATOM 551 C CA . SER A 1 72 ? 15.638 4.078 -16.594 1.00 87.12 72 SER A CA 1
ATOM 552 C C . SER A 1 72 ? 16.514 2.887 -16.967 1.00 87.12 72 SER A C 1
ATOM 554 O O . SER A 1 72 ? 17.441 2.595 -16.232 1.00 87.12 72 SER A O 1
ATOM 556 N N . TRP A 1 73 ? 16.293 2.246 -18.119 1.00 85.19 73 TRP A N 1
ATOM 557 C CA . TRP A 1 73 ? 17.120 1.128 -18.583 1.00 85.19 73 TRP A CA 1
ATOM 558 C C . TRP A 1 73 ? 18.581 1.524 -18.826 1.00 85.19 73 TRP A C 1
ATOM 560 O O . TRP A 1 73 ? 19.481 0.766 -18.486 1.00 85.19 73 TRP A O 1
ATOM 570 N N . ILE A 1 74 ? 18.825 2.716 -19.379 1.00 82.81 74 ILE A N 1
ATOM 571 C CA . ILE A 1 74 ? 20.185 3.238 -19.604 1.00 82.81 74 ILE A CA 1
ATOM 572 C C . ILE A 1 74 ? 20.882 3.568 -18.277 1.00 82.81 74 ILE A C 1
ATOM 574 O O . ILE A 1 74 ? 22.097 3.435 -18.170 1.00 82.81 74 ILE A O 1
ATOM 578 N N . LEU A 1 75 ? 20.117 4.009 -17.276 1.00 75.94 75 LEU A N 1
ATOM 579 C CA . LEU A 1 75 ? 20.635 4.414 -15.970 1.00 75.94 75 LEU A CA 1
ATOM 580 C C . LEU A 1 75 ? 20.846 3.242 -15.001 1.00 75.94 75 LEU A C 1
ATOM 582 O O . LEU A 1 75 ? 21.497 3.444 -13.980 1.00 75.94 75 LEU A O 1
ATOM 586 N N . VAL A 1 76 ? 20.325 2.041 -15.293 1.00 69.25 76 VAL A N 1
ATOM 587 C CA . VAL A 1 76 ? 20.592 0.844 -14.478 1.00 69.25 76 VAL A CA 1
ATOM 588 C C . VAL A 1 76 ? 22.093 0.540 -14.554 1.00 69.25 76 VAL A C 1
ATOM 590 O O . VAL A 1 76 ? 22.586 0.209 -15.636 1.00 69.25 76 VAL A O 1
ATOM 593 N N . PRO A 1 77 ? 22.839 0.623 -13.435 1.00 59.38 77 PRO A N 1
ATOM 594 C CA . PRO A 1 77 ? 24.262 0.332 -13.450 1.00 59.38 77 PRO A CA 1
ATOM 595 C C . PRO A 1 77 ? 24.499 -1.120 -13.886 1.00 59.38 77 PRO A C 1
ATOM 597 O O . PRO A 1 77 ? 23.769 -2.016 -13.438 1.00 59.38 77 PRO A O 1
ATOM 600 N N . PRO A 1 78 ? 25.519 -1.404 -14.717 1.00 56.59 78 PRO A N 1
ATOM 601 C CA . PRO A 1 78 ? 25.950 -2.776 -14.937 1.00 56.59 78 PRO A CA 1
ATOM 602 C C . PRO A 1 78 ? 26.294 -3.399 -13.578 1.00 56.59 78 PRO A C 1
ATOM 604 O O . PRO A 1 78 ? 26.927 -2.762 -12.740 1.00 56.59 78 PRO A O 1
ATOM 607 N N . ALA A 1 79 ? 25.838 -4.635 -13.356 1.00 55.22 79 ALA A N 1
ATOM 608 C CA . ALA A 1 79 ? 25.695 -5.329 -12.067 1.00 55.22 79 ALA A CA 1
ATOM 609 C C . ALA A 1 79 ? 26.960 -5.489 -11.177 1.00 55.22 79 ALA A C 1
ATOM 611 O O . ALA A 1 79 ? 26.924 -6.245 -10.204 1.00 55.22 79 ALA A O 1
ATOM 612 N N . ALA A 1 80 ? 28.074 -4.832 -11.499 1.00 46.41 80 ALA A N 1
ATOM 613 C CA . ALA A 1 80 ? 29.385 -5.033 -10.897 1.00 46.41 80 ALA A CA 1
ATOM 614 C C . ALA A 1 80 ? 29.699 -4.122 -9.697 1.00 46.41 80 ALA A C 1
ATOM 616 O O . ALA A 1 80 ? 30.531 -4.503 -8.878 1.00 46.41 80 ALA A O 1
ATOM 617 N N . GLU A 1 81 ? 29.039 -2.973 -9.522 1.00 44.94 81 GLU A N 1
ATOM 618 C CA . GLU A 1 81 ? 29.411 -2.045 -8.447 1.00 44.94 81 GLU A CA 1
ATOM 619 C C . GLU A 1 81 ? 28.314 -1.918 -7.385 1.00 44.94 81 GLU A C 1
ATOM 621 O O . GLU A 1 81 ? 27.285 -1.276 -7.558 1.00 44.94 81 GLU A O 1
ATOM 626 N N . GLN A 1 82 ? 28.595 -2.579 -6.257 1.00 47.59 82 GLN A N 1
ATOM 627 C CA . GLN A 1 82 ? 27.926 -2.486 -4.957 1.00 47.59 82 GLN A CA 1
ATOM 628 C C . GLN A 1 82 ? 26.523 -3.103 -4.882 1.00 47.59 82 GLN A C 1
ATOM 630 O O . GLN A 1 82 ? 25.491 -2.438 -4.828 1.00 47.59 82 GLN A O 1
ATOM 635 N N . LYS A 1 83 ? 26.515 -4.430 -4.682 1.00 51.84 83 LYS A N 1
ATOM 636 C CA . LYS A 1 83 ? 25.454 -5.118 -3.933 1.00 51.84 83 LYS A CA 1
ATOM 637 C C . LYS A 1 83 ? 25.402 -4.550 -2.510 1.00 51.84 83 LYS A C 1
ATOM 639 O O . LYS A 1 83 ? 25.938 -5.150 -1.578 1.00 51.84 83 LYS A O 1
ATOM 644 N N . SER A 1 84 ? 24.741 -3.414 -2.309 1.00 53.97 84 SER A N 1
ATOM 645 C CA . SER A 1 84 ? 24.161 -3.182 -0.994 1.00 53.97 84 SER A CA 1
ATOM 646 C C . SER A 1 84 ? 23.104 -4.272 -0.827 1.00 53.97 84 SER A C 1
ATOM 648 O O . SER A 1 84 ? 22.155 -4.374 -1.602 1.00 53.97 84 SER A O 1
ATOM 650 N N . VAL A 1 85 ? 23.331 -5.196 0.107 1.00 59.25 85 VAL A N 1
ATOM 651 C CA . VAL A 1 85 ? 22.292 -6.151 0.493 1.00 59.25 85 VAL A CA 1
ATOM 652 C C . VAL A 1 85 ? 21.140 -5.296 0.998 1.00 59.25 85 VAL A C 1
ATOM 654 O O . VAL A 1 85 ? 21.223 -4.732 2.091 1.00 59.25 85 VAL A O 1
ATOM 657 N N . LEU A 1 86 ? 20.103 -5.129 0.178 1.00 64.38 86 LEU A N 1
ATOM 658 C CA . LEU A 1 86 ? 18.919 -4.386 0.568 1.00 64.38 86 LEU A CA 1
ATOM 659 C C . LEU A 1 86 ? 18.352 -5.089 1.804 1.00 64.38 86 LEU A C 1
ATOM 661 O O . LEU A 1 86 ? 18.089 -6.290 1.797 1.00 64.38 86 LEU A O 1
ATOM 665 N N . ARG A 1 87 ? 18.203 -4.351 2.905 1.00 68.00 87 ARG A N 1
ATOM 666 C CA . ARG A 1 87 ? 17.588 -4.863 4.133 1.00 68.00 87 ARG A CA 1
ATOM 667 C C . ARG A 1 87 ? 16.345 -4.047 4.436 1.00 68.00 87 ARG A C 1
ATOM 669 O O . ARG A 1 87 ? 16.426 -2.875 4.809 1.00 68.00 87 ARG A O 1
ATOM 676 N N . CYS A 1 88 ? 15.175 -4.677 4.335 1.00 78.12 88 CYS A N 1
ATOM 677 C CA . CYS A 1 88 ? 13.906 -4.043 4.706 1.00 78.12 88 CYS A CA 1
ATOM 678 C C . CYS A 1 88 ? 13.800 -3.720 6.206 1.00 78.12 88 CYS A C 1
ATOM 680 O O . CYS A 1 88 ? 12.931 -2.938 6.600 1.00 78.12 88 CYS A O 1
ATOM 682 N N . GLU A 1 89 ? 14.696 -4.273 7.029 1.00 76.19 89 GLU A N 1
ATOM 683 C CA . GLU A 1 89 ? 14.810 -4.009 8.469 1.00 76.19 89 GLU A CA 1
ATOM 684 C C . GLU A 1 89 ? 15.017 -2.523 8.782 1.00 76.19 89 GLU A C 1
ATOM 686 O O . GLU A 1 89 ? 14.414 -2.014 9.724 1.00 76.19 89 GLU A O 1
ATOM 691 N N . ARG A 1 90 ? 15.819 -1.819 7.968 1.00 78.50 90 ARG A N 1
ATOM 692 C CA . ARG A 1 90 ? 16.153 -0.393 8.149 1.00 78.50 90 ARG A CA 1
ATOM 693 C C . ARG A 1 90 ? 15.523 0.523 7.100 1.00 78.50 90 ARG A C 1
ATOM 695 O O . ARG A 1 90 ? 15.868 1.696 7.019 1.00 78.50 90 ARG A O 1
ATOM 702 N N . CYS A 1 91 ? 14.604 0.008 6.286 1.00 83.69 91 CYS A N 1
ATOM 703 C CA . CYS A 1 91 ? 13.904 0.841 5.315 1.00 83.69 91 CYS A CA 1
ATOM 704 C C . CYS A 1 91 ? 13.042 1.900 6.023 1.00 83.69 91 CYS A C 1
ATOM 706 O O . CYS A 1 91 ? 12.365 1.561 7.000 1.00 83.69 91 CYS A O 1
ATOM 708 N N . PRO A 1 92 ? 12.947 3.131 5.484 1.00 84.94 92 PRO A N 1
ATOM 709 C CA . PRO A 1 92 ? 12.032 4.170 5.963 1.00 84.94 92 PRO A CA 1
ATOM 710 C C . PRO A 1 92 ? 10.573 3.875 5.551 1.00 84.94 92 PRO A C 1
ATOM 712 O O . PRO A 1 92 ? 9.863 4.718 5.009 1.00 84.94 92 PRO A O 1
ATOM 715 N N . GLN A 1 93 ? 10.118 2.642 5.778 1.00 89.19 93 GLN A N 1
ATOM 716 C CA . GLN A 1 93 ? 8.765 2.191 5.475 1.00 89.19 93 GLN A CA 1
ATOM 717 C C . GLN A 1 93 ? 7.763 2.696 6.512 1.00 89.19 93 GLN A C 1
ATOM 719 O O . GLN A 1 93 ? 8.034 2.761 7.714 1.00 89.19 93 GLN A O 1
ATOM 724 N N . ARG A 1 94 ? 6.546 2.981 6.058 1.00 91.88 94 ARG A N 1
ATOM 725 C CA . ARG A 1 94 ? 5.430 3.312 6.938 1.00 91.88 94 ARG A CA 1
ATOM 726 C C . ARG A 1 94 ? 4.825 2.021 7.477 1.00 91.88 94 ARG A C 1
ATOM 728 O O . ARG A 1 94 ? 4.483 1.113 6.728 1.00 91.88 94 ARG A O 1
ATOM 735 N N . ARG A 1 95 ? 4.657 1.950 8.798 1.00 91.81 95 ARG A N 1
ATOM 736 C CA . ARG A 1 95 ? 4.054 0.799 9.485 1.00 91.81 95 ARG A CA 1
ATOM 737 C C . ARG A 1 95 ? 2.781 1.199 10.218 1.00 91.81 95 ARG A C 1
ATOM 739 O O . ARG A 1 95 ? 2.669 2.299 10.772 1.00 91.81 95 ARG A O 1
ATOM 746 N N . LEU A 1 96 ? 1.815 0.287 10.238 1.00 94.94 96 LEU A N 1
ATOM 747 C CA . LEU A 1 96 ? 0.673 0.365 11.144 1.00 94.94 96 LEU A CA 1
ATOM 748 C C . LEU A 1 96 ? 1.163 0.106 12.577 1.00 94.94 96 LEU A C 1
ATOM 750 O O . LEU A 1 96 ? 1.940 -0.824 12.797 1.00 94.94 96 LEU A O 1
ATOM 754 N N . SER A 1 97 ? 0.706 0.906 13.544 1.00 95.69 97 SER A N 1
ATOM 755 C CA . SER A 1 97 ? 0.898 0.573 14.963 1.00 95.69 97 SER A CA 1
ATOM 756 C C . SER A 1 97 ? 0.133 -0.713 15.320 1.00 95.69 97 SER A C 1
ATOM 758 O O . SER A 1 97 ? -0.776 -1.091 14.575 1.00 95.69 97 SER A O 1
ATOM 760 N N . PRO A 1 98 ? 0.434 -1.382 16.447 1.00 95.69 98 PRO A N 1
ATOM 761 C CA . PRO A 1 98 ? -0.301 -2.579 16.865 1.00 95.69 98 PRO A CA 1
ATOM 762 C C . PRO A 1 98 ? -1.822 -2.369 16.876 1.00 95.69 98 PRO A C 1
ATOM 764 O O . PRO A 1 98 ? -2.550 -3.112 16.222 1.00 95.69 98 PRO A O 1
ATOM 767 N N . GLN A 1 99 ? -2.289 -1.268 17.474 1.00 95.50 99 GLN A N 1
ATOM 768 C CA . GLN A 1 99 ? -3.712 -0.916 17.496 1.00 95.50 99 GLN A CA 1
ATOM 769 C C . GLN A 1 99 ? -4.287 -0.676 16.093 1.00 95.50 99 GLN A C 1
ATOM 771 O O . GLN A 1 99 ? -5.380 -1.134 15.767 1.00 95.50 99 GLN A O 1
ATOM 776 N N . GLN A 1 100 ? -3.536 0.014 15.229 1.00 97.25 100 GLN A N 1
ATOM 777 C CA . GLN A 1 100 ? -3.948 0.237 13.845 1.00 97.25 100 GLN A CA 1
ATOM 778 C C . GLN A 1 100 ? -4.034 -1.073 13.055 1.00 97.25 100 GLN A C 1
ATOM 780 O O . GLN A 1 100 ? -4.898 -1.174 12.196 1.00 97.25 100 GLN A O 1
ATOM 785 N N . ARG A 1 101 ? -3.181 -2.072 13.333 1.00 96.75 101 ARG A N 1
ATOM 786 C CA . ARG A 1 101 ? -3.240 -3.396 12.687 1.00 96.75 101 ARG A CA 1
ATOM 787 C C . ARG A 1 101 ? -4.511 -4.148 13.062 1.00 96.75 101 ARG A C 1
ATOM 789 O O . ARG A 1 101 ? -5.123 -4.728 12.173 1.00 96.75 101 ARG A O 1
ATOM 796 N N . ILE A 1 102 ? -4.901 -4.113 14.336 1.00 96.88 102 ILE A N 1
ATOM 797 C CA . ILE A 1 102 ? -6.128 -4.760 14.821 1.00 96.88 102 ILE A CA 1
ATOM 798 C C . ILE A 1 102 ? -7.350 -4.117 14.152 1.00 96.88 102 ILE A C 1
ATOM 800 O O . ILE A 1 102 ? -8.141 -4.803 13.512 1.00 96.88 102 ILE A O 1
ATOM 804 N N . ILE A 1 103 ? -7.446 -2.784 14.200 1.00 97.44 103 ILE A N 1
ATOM 805 C CA . ILE A 1 103 ? -8.551 -2.043 13.573 1.00 97.44 103 ILE A CA 1
ATOM 806 C C . ILE A 1 103 ? -8.570 -2.255 12.052 1.00 97.44 103 ILE A C 1
ATOM 808 O O . ILE A 1 103 ? -9.629 -2.468 11.474 1.00 97.44 103 ILE A O 1
ATOM 812 N N . ALA A 1 104 ? -7.410 -2.232 11.393 1.00 96.88 104 ALA A N 1
ATOM 813 C CA . ALA A 1 104 ? -7.286 -2.506 9.964 1.00 96.88 104 ALA A CA 1
ATOM 814 C C . ALA A 1 104 ? -7.774 -3.914 9.589 1.00 96.88 104 ALA A C 1
ATOM 816 O O . ALA A 1 104 ? -8.476 -4.064 8.593 1.00 96.88 104 ALA A O 1
ATOM 817 N N . ALA A 1 105 ? -7.424 -4.935 10.376 1.00 96.38 105 ALA A N 1
ATOM 818 C CA . ALA A 1 105 ? -7.883 -6.302 10.145 1.00 96.38 105 ALA A CA 1
ATOM 819 C C . ALA A 1 105 ? -9.411 -6.406 10.262 1.00 96.38 105 ALA A C 1
ATOM 821 O O . ALA A 1 105 ? -10.046 -6.961 9.370 1.00 96.38 105 ALA A O 1
ATOM 822 N N . ALA A 1 106 ? -9.999 -5.791 11.289 1.00 96.94 106 ALA A N 1
ATOM 823 C CA . ALA A 1 106 ? -11.446 -5.782 11.477 1.00 96.94 106 ALA A CA 1
ATOM 824 C C . ALA A 1 106 ? -12.182 -5.016 10.356 1.00 96.94 106 ALA A C 1
ATOM 826 O O . ALA A 1 106 ? -13.185 -5.492 9.830 1.00 96.94 106 ALA A O 1
ATOM 827 N N . ILE A 1 107 ? -11.647 -3.871 9.907 1.00 96.94 107 ILE A N 1
ATOM 828 C CA . ILE A 1 107 ? -12.184 -3.149 8.737 1.00 96.94 107 ILE A CA 1
ATOM 829 C C . ILE A 1 107 ? -12.134 -4.034 7.485 1.00 96.94 107 ILE A C 1
ATOM 831 O O . ILE A 1 107 ? -13.098 -4.072 6.726 1.00 96.94 107 ILE A O 1
ATOM 835 N N . TYR A 1 108 ? -11.027 -4.748 7.258 1.00 96.38 108 TYR A N 1
ATOM 836 C CA . TYR A 1 108 ? -10.878 -5.635 6.101 1.00 96.38 108 TYR A CA 1
ATOM 837 C C . TYR A 1 108 ? -11.854 -6.820 6.128 1.00 96.38 108 TYR A C 1
ATOM 839 O O . TYR A 1 108 ? -12.328 -7.244 5.080 1.00 96.38 108 TYR A O 1
ATOM 847 N N . GLN A 1 109 ? -12.201 -7.309 7.320 1.00 95.56 109 GLN A N 1
ATOM 848 C CA . GLN A 1 109 ? -13.236 -8.326 7.533 1.00 95.56 109 GLN A CA 1
ATOM 849 C C . GLN A 1 109 ? -14.669 -7.787 7.358 1.00 95.56 109 GLN A C 1
ATOM 851 O O . GLN A 1 109 ? -15.624 -8.552 7.446 1.00 95.56 109 GLN A O 1
ATOM 856 N N . GLY A 1 110 ? -14.840 -6.485 7.103 1.00 95.69 110 GLY A N 1
ATOM 857 C CA . GLY A 1 110 ? -16.145 -5.863 6.877 1.00 95.69 110 GLY A CA 1
ATOM 858 C C . GLY A 1 110 ? -16.853 -5.391 8.147 1.00 95.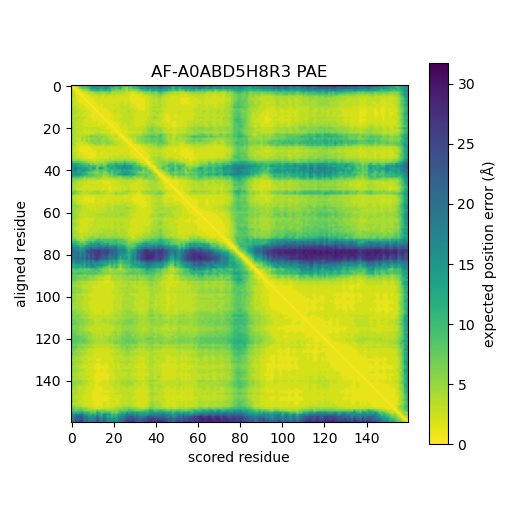69 110 GLY A C 1
ATOM 859 O O . GLY A 1 110 ? -18.026 -5.021 8.082 1.00 95.69 110 GLY A O 1
ATOM 860 N N . LEU A 1 111 ? -16.174 -5.366 9.300 1.00 97.25 111 LEU A N 1
ATOM 861 C CA . LEU A 1 111 ? -16.783 -4.885 10.536 1.00 97.25 111 LEU A CA 1
ATOM 862 C C . LEU A 1 111 ? -17.020 -3.372 10.471 1.00 97.25 111 LEU A C 1
ATOM 864 O O . LEU A 1 111 ? -16.182 -2.585 10.021 1.00 97.25 111 LEU A O 1
ATOM 868 N N . THR A 1 112 ? -18.179 -2.950 10.977 1.00 95.81 112 THR A N 1
ATOM 869 C CA . THR A 1 112 ? -18.519 -1.529 11.103 1.00 95.81 112 THR A CA 1
ATOM 870 C C . THR A 1 112 ? -17.738 -0.879 12.244 1.00 95.81 112 THR A C 1
ATOM 872 O O . THR A 1 112 ? -17.296 -1.546 13.176 1.00 95.81 112 THR A O 1
ATOM 875 N N . VAL A 1 113 ? -17.628 0.453 12.230 1.00 95.12 113 VAL A N 1
ATOM 876 C CA . VAL A 1 113 ? -16.987 1.219 13.318 1.00 95.12 113 VAL A CA 1
ATOM 877 C C . VAL A 1 113 ? -17.590 0.871 14.685 1.00 95.12 113 VAL A C 1
ATOM 879 O O . VAL A 1 113 ? -16.839 0.666 15.633 1.00 95.12 113 VAL A O 1
ATOM 882 N N . ASN A 1 114 ? -18.917 0.725 14.756 1.00 96.81 114 ASN A N 1
ATOM 883 C CA . ASN A 1 114 ? -19.628 0.356 15.981 1.00 96.81 114 ASN A CA 1
ATOM 884 C C . ASN A 1 114 ? -19.285 -1.063 16.450 1.00 96.81 114 ASN A C 1
ATOM 886 O O . ASN A 1 114 ? -19.090 -1.281 17.645 1.00 96.81 114 ASN A O 1
ATOM 890 N N . ALA A 1 115 ? -19.193 -2.022 15.523 1.00 97.62 115 ALA A N 1
ATOM 891 C CA . ALA A 1 115 ? -18.817 -3.395 15.851 1.00 97.62 115 ALA A CA 1
ATOM 892 C C . ALA A 1 115 ? -17.382 -3.461 16.395 1.00 97.62 115 ALA A C 1
ATOM 894 O O . ALA A 1 115 ? -17.163 -4.037 17.455 1.00 97.62 115 ALA A O 1
ATOM 895 N N . ILE A 1 116 ? -16.441 -2.775 15.736 1.00 97.69 116 ILE A N 1
ATOM 896 C CA . ILE A 1 116 ? -15.036 -2.691 16.163 1.00 97.69 116 ILE A CA 1
ATOM 897 C C . ILE A 1 116 ? -14.919 -2.015 17.530 1.00 97.69 116 ILE A C 1
ATOM 899 O O . ILE A 1 116 ? -14.176 -2.473 18.393 1.00 97.69 116 ILE A O 1
ATOM 903 N N . ALA A 1 117 ? -15.642 -0.913 17.737 1.00 97.62 117 ALA A N 1
ATOM 904 C CA . ALA A 1 117 ? -15.643 -0.192 19.003 1.00 97.62 117 ALA A CA 1
ATOM 905 C C . ALA A 1 117 ? -16.097 -1.102 20.152 1.00 97.62 117 ALA A C 1
ATOM 907 O O . ALA A 1 117 ? -15.438 -1.154 21.187 1.00 97.62 117 ALA A O 1
ATOM 908 N N . ARG A 1 118 ? -17.166 -1.876 19.935 1.00 97.62 118 ARG A N 1
ATOM 909 C CA . ARG A 1 118 ? -17.671 -2.844 20.911 1.00 97.62 118 ARG A CA 1
ATOM 910 C C . ARG A 1 118 ? -16.685 -3.987 21.167 1.00 97.62 118 ARG A C 1
ATOM 912 O O . ARG A 1 118 ? -16.444 -4.301 22.323 1.00 97.62 118 ARG A O 1
ATOM 919 N N . GLU A 1 119 ? -16.117 -4.591 20.123 1.00 96.94 119 GLU A N 1
ATOM 920 C CA . GLU A 1 119 ? -15.168 -5.710 20.265 1.00 96.94 119 GLU A CA 1
ATOM 921 C C . GLU A 1 119 ? -13.873 -5.313 20.973 1.00 96.94 119 GLU A C 1
ATOM 923 O O . GLU A 1 119 ? -13.315 -6.099 21.731 1.00 96.94 119 GLU A O 1
ATOM 928 N N . LEU A 1 120 ? -13.394 -4.091 20.736 1.00 95.75 120 LEU A N 1
ATOM 929 C CA . LEU A 1 120 ? -12.142 -3.601 21.309 1.00 95.75 120 LEU A CA 1
ATOM 930 C C . LEU A 1 120 ? -12.341 -2.794 22.599 1.00 95.75 120 LEU A C 1
ATOM 932 O O . LEU A 1 120 ? -11.370 -2.228 23.101 1.00 95.75 120 LEU A O 1
ATOM 936 N N . SER A 1 121 ? -13.571 -2.696 23.116 1.00 96.50 121 SER A N 1
ATOM 937 C CA . SER A 1 121 ? -13.920 -1.847 24.267 1.00 96.50 121 SER A CA 1
ATOM 938 C C . SER A 1 121 ? -13.432 -0.395 24.110 1.00 96.50 121 SER A C 1
ATOM 940 O O . SER A 1 121 ? -12.914 0.222 25.039 1.00 96.50 121 SER A O 1
ATOM 942 N N . LEU A 1 122 ? -13.581 0.161 22.904 1.00 95.44 122 LEU A N 1
ATOM 943 C CA . LEU A 1 122 ? -13.229 1.537 22.552 1.00 95.44 122 LEU A CA 1
ATOM 944 C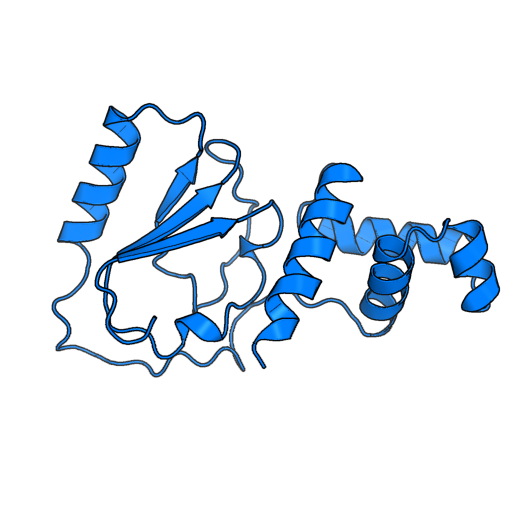 C . LEU A 1 122 ? -14.486 2.364 22.297 1.00 95.44 122 LEU A C 1
ATOM 946 O O . LEU A 1 122 ? -15.543 1.842 21.958 1.00 95.44 122 LEU A O 1
ATOM 950 N N . CYS A 1 123 ? -14.359 3.690 22.337 1.00 96.75 123 CYS A N 1
ATOM 951 C CA . CYS A 1 123 ? -15.406 4.541 21.785 1.00 96.75 123 CYS A CA 1
ATOM 952 C C . CYS A 1 123 ? -15.297 4.637 20.252 1.00 96.75 123 CYS A C 1
ATOM 954 O O . CYS A 1 123 ? -14.205 4.593 19.674 1.00 96.75 123 CYS A O 1
ATOM 956 N N . ASN A 1 124 ? -16.433 4.861 19.584 1.00 97.25 124 ASN A N 1
ATOM 957 C CA . ASN A 1 124 ? -16.499 5.045 18.128 1.00 97.25 124 ASN A CA 1
ATOM 958 C C . ASN A 1 124 ? -15.544 6.131 17.610 1.00 97.25 124 ASN A C 1
ATOM 960 O O . ASN A 1 124 ? -14.945 5.978 16.544 1.00 97.25 124 ASN A O 1
A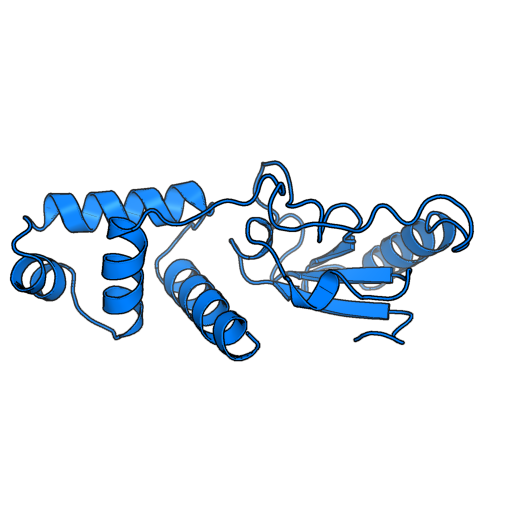TOM 964 N N . LYS A 1 125 ? -15.356 7.212 18.381 1.00 97.00 125 LYS A N 1
ATOM 965 C CA . LYS A 1 125 ? -14.435 8.304 18.030 1.00 97.00 125 LYS A CA 1
ATOM 966 C C . LYS A 1 125 ? -12.988 7.812 17.937 1.00 97.00 125 LYS A C 1
ATOM 968 O O . LYS A 1 125 ? -12.286 8.200 17.008 1.00 97.00 125 LYS A O 1
ATOM 973 N N . THR A 1 126 ? -12.562 6.922 18.834 1.00 97.50 126 THR A N 1
ATOM 974 C CA . THR A 1 126 ? -11.214 6.336 18.820 1.00 97.50 126 THR A CA 1
ATOM 975 C C . THR A 1 126 ? -11.000 5.463 17.585 1.00 97.50 126 THR A C 1
ATOM 977 O O . THR A 1 126 ? -9.985 5.597 16.902 1.00 97.50 126 THR A O 1
ATOM 980 N N . VAL A 1 127 ? -11.976 4.619 17.233 1.00 97.56 127 VAL A N 1
ATOM 981 C CA . VAL A 1 127 ? -11.905 3.791 16.016 1.00 97.56 127 VAL A CA 1
ATOM 982 C C . VAL A 1 127 ? -11.845 4.670 14.763 1.00 97.56 127 VAL A C 1
ATOM 984 O O . VAL A 1 127 ? -10.998 4.454 13.893 1.00 97.56 127 VAL A O 1
ATOM 987 N N . PHE A 1 128 ? -12.684 5.708 14.690 1.00 97.12 128 PHE A N 1
ATOM 988 C CA . PHE A 1 128 ? -12.672 6.657 13.577 1.00 97.12 128 PHE A CA 1
ATOM 989 C C . PHE A 1 128 ? -11.338 7.407 13.472 1.00 97.12 128 PHE A C 1
ATOM 991 O O . PHE A 1 128 ? -1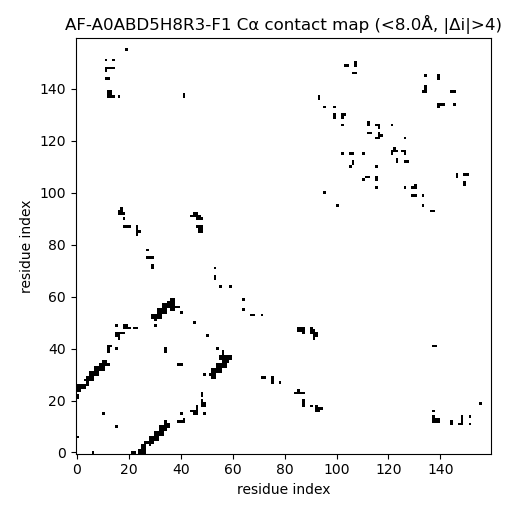0.780 7.524 12.379 1.00 97.12 128 PHE A O 1
ATOM 998 N N . ALA A 1 129 ? -10.787 7.862 14.600 1.00 97.69 129 ALA A N 1
ATOM 999 C CA . ALA A 1 129 ? -9.487 8.519 14.652 1.00 97.69 129 ALA A CA 1
ATOM 1000 C C . ALA A 1 129 ? -8.376 7.595 14.137 1.00 97.69 129 ALA A C 1
ATOM 1002 O O . ALA A 1 129 ? -7.594 7.998 13.277 1.00 97.69 129 ALA A O 1
ATOM 1003 N N . HIS A 1 130 ? -8.341 6.328 14.564 1.00 98.06 130 HIS A N 1
ATOM 1004 C CA . HIS A 1 130 ? -7.380 5.362 14.032 1.00 98.06 130 HIS A CA 1
ATOM 1005 C C . HIS A 1 130 ? -7.563 5.117 12.531 1.00 98.06 130 HIS A C 1
ATOM 1007 O O . HIS A 1 130 ? -6.567 5.153 11.808 1.00 98.06 130 HIS A O 1
ATOM 1013 N N . LYS A 1 131 ? -8.798 4.943 12.037 1.00 97.56 131 LYS A N 1
ATOM 1014 C CA . LYS A 1 131 ? -9.084 4.826 10.594 1.00 97.56 131 LYS A CA 1
ATOM 1015 C C . LYS A 1 131 ? -8.529 6.029 9.826 1.00 97.56 131 LYS A C 1
ATOM 1017 O O . LYS A 1 131 ? -7.815 5.857 8.841 1.00 97.56 131 LYS A O 1
ATOM 1022 N N . ARG A 1 132 ? -8.800 7.252 10.292 1.00 97.69 132 ARG A N 1
ATOM 1023 C CA . ARG A 1 132 ? -8.297 8.496 9.683 1.00 97.69 132 ARG A CA 1
ATOM 1024 C C . ARG A 1 132 ? -6.774 8.602 9.738 1.00 97.69 132 ARG A C 1
ATOM 1026 O O . ARG A 1 132 ? -6.172 9.007 8.750 1.00 97.69 132 ARG A O 1
ATOM 1033 N N . LEU A 1 133 ? -6.142 8.192 10.838 1.00 97.94 133 LEU A N 1
ATOM 1034 C CA . LEU A 1 133 ? -4.683 8.161 10.960 1.00 97.94 133 LEU A CA 1
ATOM 1035 C C . LEU A 1 133 ? -4.044 7.159 9.998 1.00 97.94 133 LEU A C 1
ATOM 1037 O O . LEU A 1 133 ? -3.006 7.467 9.424 1.00 97.94 133 LEU A O 1
ATOM 1041 N N . ILE A 1 134 ? -4.648 5.985 9.795 1.00 97.62 134 ILE A N 1
ATOM 1042 C CA . ILE A 1 134 ? -4.196 5.018 8.783 1.00 97.62 134 ILE A CA 1
ATOM 1043 C C . ILE A 1 134 ? -4.287 5.652 7.398 1.00 97.62 134 ILE A C 1
ATOM 1045 O O . ILE A 1 134 ? -3.307 5.663 6.658 1.00 97.62 134 ILE A O 1
ATOM 1049 N N . MET A 1 135 ? -5.441 6.233 7.071 1.00 97.06 135 MET A N 1
ATOM 1050 C CA . MET A 1 135 ? -5.651 6.880 5.782 1.00 97.06 135 MET A CA 1
ATOM 1051 C C . MET A 1 135 ? -4.639 8.002 5.546 1.00 97.06 135 MET A C 1
ATOM 1053 O O . MET A 1 135 ? -3.937 7.978 4.544 1.00 97.06 135 MET A O 1
ATOM 1057 N N . SER A 1 136 ? -4.466 8.917 6.499 1.00 95.62 136 SER A N 1
ATOM 1058 C CA . SER A 1 136 ? -3.460 9.979 6.417 1.00 95.62 136 SER A CA 1
ATOM 1059 C C . SER A 1 136 ? -2.043 9.413 6.271 1.00 95.62 136 SER A C 1
ATOM 1061 O O . SER A 1 136 ? -1.320 9.783 5.348 1.00 95.62 136 SER A O 1
ATOM 1063 N N . LYS A 1 137 ? -1.671 8.421 7.092 1.00 94.88 137 LYS A N 1
ATOM 1064 C CA . LYS A 1 137 ? -0.349 7.782 7.060 1.00 94.88 137 LYS A CA 1
ATOM 1065 C C . LYS A 1 137 ? -0.031 7.141 5.713 1.00 94.88 137 LYS A C 1
ATOM 1067 O O . LYS A 1 137 ? 1.131 7.135 5.346 1.00 94.88 137 LYS A O 1
ATOM 1072 N N . PHE A 1 138 ? -0.996 6.628 4.960 1.00 94.12 138 PHE A N 1
ATOM 1073 C CA . PHE A 1 138 ? -0.747 6.006 3.647 1.00 94.12 138 PHE A CA 1
ATOM 1074 C C . PHE A 1 138 ? -1.290 6.836 2.477 1.00 94.12 138 PHE A C 1
ATOM 1076 O O . PHE A 1 138 ? -1.429 6.341 1.364 1.00 94.12 138 PHE A O 1
ATOM 1083 N N . HIS A 1 139 ? -1.585 8.115 2.727 1.00 93.81 139 HIS A N 1
ATOM 1084 C CA . HIS A 1 139 ? -2.122 9.067 1.753 1.00 93.81 139 HIS A CA 1
ATOM 1085 C C . HIS A 1 139 ? -3.425 8.590 1.106 1.00 93.81 139 HIS A C 1
ATOM 1087 O O . HIS A 1 139 ? -3.694 8.867 -0.058 1.00 93.81 139 HIS A O 1
ATOM 1093 N N . LEU A 1 140 ? -4.260 7.867 1.849 1.00 94.12 140 LEU A N 1
ATOM 1094 C CA . LEU A 1 140 ? -5.522 7.328 1.379 1.00 94.12 140 LEU A CA 1
ATOM 1095 C C . LEU A 1 140 ? -6.634 8.403 1.403 1.00 94.12 140 LEU A C 1
ATOM 1097 O O . LEU A 1 140 ? -7.007 8.910 2.451 1.00 94.12 140 LEU A O 1
ATOM 1101 N N . ARG A 1 141 ? -7.178 8.730 0.231 1.00 93.25 141 ARG A N 1
ATOM 1102 C CA . ARG A 1 141 ? -8.277 9.644 -0.086 1.00 93.25 141 ARG A CA 1
ATOM 1103 C C . ARG A 1 141 ? -9.650 9.166 0.388 1.00 93.25 141 ARG A C 1
ATOM 1105 O O . ARG A 1 141 ? -10.440 9.986 0.836 1.00 93.25 141 ARG A O 1
ATOM 1112 N N . ASN A 1 142 ? -9.972 7.880 0.250 1.00 94.25 142 ASN A N 1
ATOM 1113 C CA . ASN A 1 142 ? -11.323 7.369 0.502 1.00 94.25 142 ASN A CA 1
ATOM 1114 C C . ASN A 1 142 ? -11.317 5.912 0.996 1.00 94.25 142 ASN A C 1
ATOM 1116 O O . ASN A 1 142 ? -10.264 5.280 1.106 1.00 94.25 142 ASN A O 1
ATOM 1120 N N . ASP A 1 143 ? -12.509 5.404 1.304 1.00 95.06 143 ASP A N 1
ATOM 1121 C CA . ASP A 1 143 ? -12.698 4.064 1.859 1.00 95.06 143 ASP A CA 1
ATOM 1122 C C . ASP A 1 143 ? -12.405 2.945 0.848 1.00 95.06 143 ASP A C 1
ATOM 1124 O O . ASP A 1 143 ? -11.903 1.897 1.249 1.00 95.06 143 ASP A O 1
ATOM 1128 N N . LEU A 1 144 ? -12.619 3.172 -0.454 1.00 94.81 144 LEU A N 1
ATOM 1129 C CA . LEU A 1 144 ? -12.235 2.213 -1.494 1.00 94.81 144 LEU A CA 1
ATOM 1130 C C . LEU A 1 144 ? -10.724 1.980 -1.478 1.00 94.81 144 LEU A C 1
ATOM 1132 O O . LEU A 1 144 ? -10.262 0.845 -1.471 1.00 94.81 144 LEU A O 1
ATOM 1136 N N . ASP A 1 145 ? -9.937 3.048 -1.421 1.00 95.00 145 ASP A N 1
ATOM 1137 C CA . ASP A 1 145 ? -8.490 2.911 -1.341 1.00 95.00 145 ASP A CA 1
ATOM 1138 C C . ASP A 1 145 ? -8.002 2.320 -0.024 1.00 95.00 145 ASP A C 1
ATOM 1140 O O . ASP A 1 145 ? -7.001 1.611 -0.022 1.00 95.00 145 ASP A O 1
ATOM 1144 N N . LEU A 1 146 ? -8.699 2.589 1.085 1.00 96.94 146 LEU A N 1
ATOM 1145 C CA . LEU A 1 146 ? -8.443 1.882 2.334 1.00 96.94 146 LEU A CA 1
ATOM 1146 C C . LEU A 1 146 ? -8.628 0.379 2.137 1.00 96.94 146 LEU A C 1
ATOM 1148 O O . LEU A 1 146 ? -7.716 -0.376 2.448 1.00 96.94 146 LEU A O 1
ATOM 1152 N N . LEU A 1 147 ? -9.748 -0.058 1.566 1.00 96.69 147 LEU A N 1
ATOM 1153 C CA . LEU A 1 147 ? -10.001 -1.479 1.330 1.00 96.69 147 LEU A CA 1
ATOM 1154 C C . LEU A 1 147 ? -8.984 -2.109 0.370 1.00 96.69 147 LEU A C 1
ATOM 1156 O O . LEU A 1 147 ? -8.469 -3.185 0.668 1.00 96.69 147 LEU A O 1
ATOM 1160 N N . LEU A 1 148 ? -8.640 -1.438 -0.734 1.00 95.31 148 LEU A N 1
ATOM 1161 C CA . LEU A 1 148 ? -7.622 -1.922 -1.675 1.00 95.31 148 LEU A CA 1
ATOM 1162 C C . LEU A 1 148 ? -6.246 -2.042 -1.011 1.00 95.31 148 LEU A C 1
ATOM 1164 O O . LEU A 1 148 ? -5.575 -3.058 -1.173 1.00 95.31 148 LEU A O 1
ATOM 1168 N N . PHE A 1 149 ? -5.854 -1.051 -0.210 1.00 96.00 149 PHE A N 1
ATOM 1169 C CA . PHE A 1 149 ? -4.599 -1.081 0.535 1.00 96.00 149 PHE A CA 1
ATOM 1170 C C . PHE A 1 149 ? -4.581 -2.182 1.604 1.00 96.00 149 PHE A C 1
ATOM 1172 O O . PHE A 1 149 ? -3.590 -2.890 1.763 1.00 96.00 149 PHE A O 1
ATOM 1179 N N . LEU A 1 150 ? -5.685 -2.386 2.323 1.00 96.25 150 LEU A N 1
ATOM 1180 C CA . LEU A 1 150 ? -5.789 -3.473 3.296 1.00 96.25 150 LEU A CA 1
ATOM 1181 C C . LEU A 1 150 ? -5.754 -4.847 2.621 1.00 96.25 150 LEU A C 1
ATOM 1183 O O . LEU A 1 150 ? -5.084 -5.752 3.118 1.00 96.25 150 LEU A O 1
ATOM 1187 N N . ARG A 1 151 ? -6.399 -5.001 1.460 1.00 95.19 151 ARG A N 1
ATOM 1188 C CA . ARG A 1 151 ? -6.286 -6.208 0.631 1.00 95.19 151 ARG A CA 1
ATOM 1189 C C . ARG A 1 151 ? -4.841 -6.454 0.203 1.00 95.19 151 ARG A C 1
ATOM 1191 O O . ARG A 1 151 ? -4.361 -7.582 0.319 1.00 95.19 151 ARG A O 1
ATOM 1198 N N . TYR A 1 152 ? -4.147 -5.404 -0.237 1.00 93.38 152 TYR A N 1
ATOM 1199 C CA . TYR A 1 152 ? -2.734 -5.453 -0.608 1.00 93.38 152 TYR A CA 1
ATOM 1200 C C . TYR A 1 152 ? -1.872 -5.990 0.543 1.00 93.38 152 TYR A C 1
ATOM 1202 O O . TYR A 1 152 ? -1.167 -6.984 0.385 1.00 93.38 152 TYR A O 1
ATOM 1210 N N . LEU A 1 153 ? -2.012 -5.408 1.740 1.00 92.25 153 LEU A N 1
ATOM 1211 C CA . LEU A 1 153 ? -1.269 -5.829 2.932 1.00 92.25 153 LEU A CA 1
ATOM 1212 C C . LEU A 1 153 ? -1.543 -7.274 3.364 1.00 92.25 153 LEU A C 1
ATOM 1214 O O . LEU A 1 153 ? -0.677 -7.890 3.980 1.00 92.25 153 LEU A O 1
ATOM 1218 N N . ASN A 1 154 ? -2.743 -7.800 3.119 1.00 88.75 154 ASN A N 1
ATOM 1219 C CA . ASN A 1 154 ? -3.072 -9.186 3.456 1.00 88.75 154 ASN A CA 1
ATOM 1220 C C . ASN A 1 154 ? -2.570 -10.172 2.398 1.00 88.75 154 ASN A C 1
ATOM 1222 O O . ASN A 1 154 ? -2.138 -11.261 2.757 1.00 88.75 154 ASN A O 1
ATOM 1226 N N . SER A 1 155 ? -2.555 -9.772 1.126 1.00 82.50 155 SER A N 1
ATOM 1227 C CA . SER A 1 155 ? -2.011 -10.594 0.038 1.00 82.50 155 SER A CA 1
ATOM 1228 C C . SER A 1 155 ? -0.485 -10.717 0.151 1.00 82.50 155 SER A C 1
ATOM 1230 O O . SER A 1 155 ? 0.059 -11.804 0.002 1.00 82.50 155 SER A O 1
ATOM 1232 N N . ALA A 1 156 ? 0.201 -9.632 0.530 1.00 67.94 156 ALA A N 1
ATOM 1233 C CA . ALA A 1 156 ? 1.653 -9.617 0.727 1.00 67.94 156 ALA A CA 1
ATOM 1234 C C . ALA A 1 156 ? 2.136 -10.460 1.929 1.00 67.94 156 ALA A C 1
ATOM 1236 O O . ALA A 1 156 ? 3.285 -10.888 1.966 1.00 67.94 156 ALA A O 1
ATOM 1237 N N . LYS A 1 157 ? 1.271 -10.735 2.917 1.00 56.66 157 LYS A N 1
ATOM 1238 C CA . LYS A 1 157 ? 1.602 -11.603 4.066 1.00 56.66 157 LYS A CA 1
ATOM 1239 C C . LYS A 1 157 ? 1.570 -13.099 3.740 1.00 56.66 157 LYS A C 1
ATOM 1241 O O . LYS A 1 157 ? 2.021 -13.883 4.563 1.00 56.66 157 LYS A O 1
ATOM 1246 N N . GLY A 1 158 ? 1.045 -13.497 2.579 1.00 40.34 158 GLY A N 1
ATOM 1247 C CA . GLY A 1 158 ? 0.957 -14.901 2.158 1.00 40.34 158 GLY A CA 1
ATOM 1248 C C . GLY A 1 158 ? 2.266 -15.508 1.637 1.00 40.34 158 GLY A C 1
ATOM 1249 O O . GLY A 1 158 ? 2.258 -16.652 1.196 1.00 40.34 158 GLY A O 1
ATOM 1250 N N . HIS A 1 159 ? 3.372 -14.757 1.659 1.00 33.19 159 HIS A N 1
ATOM 1251 C CA . HIS A 1 159 ? 4.677 -15.168 1.120 1.00 33.19 159 HIS A CA 1
ATOM 1252 C C . HIS A 1 159 ? 5.831 -15.043 2.133 1.00 33.19 159 HIS A C 1
ATOM 1254 O O . HIS A 1 159 ? 6.989 -14.946 1.730 1.00 33.19 159 HIS A O 1
ATOM 1260 N N . SER A 1 160 ? 5.526 -14.998 3.436 1.00 28.64 160 SER A N 1
ATOM 1261 C CA . SER A 1 160 ? 6.520 -15.102 4.519 1.00 28.64 160 SER A CA 1
ATOM 1262 C C . SER A 1 160 ? 6.537 -16.500 5.112 1.00 28.64 160 SER A C 1
ATOM 1264 O O . SER A 1 160 ? 5.429 -17.029 5.344 1.00 28.64 160 SER A O 1
#

Solvent-accessible surface area (backbone atoms only — not comparable to full-atom values): 9420 Å² total; per-residue (Å²): 105,52,86,39,59,65,47,79,44,86,39,54,66,38,51,67,31,39,75,55,75,82,52,48,68,38,44,84,54,51,38,35,34,39,27,80,38,63,85,61,72,66,91,74,71,53,10,64,76,51,63,79,49,45,77,41,23,73,72,51,55,66,73,58,52,53,50,54,52,54,54,50,58,72,66,54,72,75,92,80,78,75,86,70,78,59,56,75,89,77,33,69,42,64,77,73,52,74,69,46,46,55,54,48,50,42,48,68,73,66,49,49,60,64,55,50,13,61,77,68,77,45,54,54,67,57,48,51,50,46,53,51,49,53,25,60,73,38,66,40,89,49,69,67,45,46,49,51,34,48,50,49,60,56,58,65,58,75,77,117

Secondary structure (DSSP, 8-state):
-TT-SEEEEE--TTGGGS--GGGTTPPS-EEEEEESSTT-PPSSPPPGGGTT-EEEETTS-HHHHHHHHHHHHHHS--TTS------GGG-------HHHHHHHHHHHTT--HHHHHHHTT--HHHHHHHHHHHHHHTT--SHHHHHHHHHHHHHGGGG-

Foldseek 3Di:
DAADQEAEAEDFQLNQQADQVVLLNHQQHAAEYEYQAPPSHDDDDGWPSCNLYQYDHPPDDPVVVVVSRVVSRVVRDDRPPDPPRRDSVPTSHQDQDPVLVLLLVCVLVVHDLVRSCVVVVHDSVVSVVSVVVVCVSRVNPDDVSSNVVSVVVVVSVVPD

Radius of gyration: 17.83 Å; Cα contacts (8 Å, |Δi|>4): 212; chains: 1; bounding box: 49×28×50 Å

pLDDT: mean 86.45, std 14.11, range [28.64, 98.06]

Mean predicted aligned error: 6.17 Å

Nearest PDB structures (foldseek):
  1je8-assembly2_E  TM=8.559E-01  e=1.183E-03  Escherichia coli
  5vxn-assembly2_C  TM=6.047E-01  e=8.640E-04  Escherichia coli K-12
  6eo3-assembly1_A  TM=4.281E-01  e=2.615E-04  Salmonella enterica subsp. enterica serovar Typhimurium
  1zn2-assembly1_A  TM=4.015E-01  e=2.785E-04  Pseudomonas fluorescens
  5xt2-assembly5_E  TM=3.582E-01  e=4.326E-04  Bradyrhizobium japonicum

Organism: NCBI:txid2587529

Sequence (160 aa):
MQDADVVVLDLCRGAEFVCHPELLNRKPGLLIGLVARQNQRGRGALPLCLEEIVFVGRDEKISQVMAKIKLSWILVPPAAEQKSVLRCERCPQRRLSPQQRIIAAAIYQGLTVNAIARELSLCNKTVFAHKRLIMSKFHLRNDLDLLLFLRYLNSAKGHS